Protein AF-A0AAW0KY10-F1 (afdb_monomer_lite)

Foldseek 3Di:
DPPPPDLDELVNLLVCLVVLLPDDPVVLVVLVVSCVSHPDNEPSSVVSNVSNCVSVVPDQDPVRLVVCVVNCVDPVNVVVVVVSVVVCVVVVD

Sequence (93 aa):
MEALRLKPDAGTIASLLPAVTNTSSNNVSYVKEVFMKLAKKIVVSWNVMIAVWKTYSIEPDAITIASVLPSCGDPWALSLGWQMHEYVEMKKL

pLDDT: mean 70.73, std 8.38, range [34.47, 81.31]

Structure (mmCIF, N/CA/C/O backbone):
data_AF-A0AAW0KY10-F1
#
_entry.id   AF-A0AAW0KY10-F1
#
loop_
_atom_site.group_PDB
_atom_site.id
_atom_site.type_symbol
_atom_site.label_atom_id
_atom_site.label_alt_id
_atom_site.label_comp_id
_atom_site.label_asym_id
_atom_site.label_entity_id
_atom_site.label_seq_id
_atom_site.pdbx_PDB_ins_code
_atom_site.Cartn_x
_atom_site.Cartn_y
_atom_site.Cartn_z
_atom_site.occupancy
_atom_site.B_iso_or_equiv
_atom_site.auth_seq_id
_atom_site.auth_comp_id
_atom_site.auth_asym_id
_atom_site.auth_atom_id
_atom_site.pdbx_PDB_model_num
ATOM 1 N N . MET A 1 1 ? 0.883 28.692 0.927 1.00 34.47 1 MET A N 1
ATOM 2 C CA . MET A 1 1 ? 1.662 27.550 1.440 1.00 34.47 1 MET A CA 1
ATOM 3 C C . MET A 1 1 ? 2.156 26.793 0.225 1.00 34.47 1 MET A C 1
ATOM 5 O O . MET A 1 1 ? 1.365 26.148 -0.450 1.00 34.47 1 MET A O 1
ATOM 9 N N . GLU A 1 2 ? 3.413 27.035 -0.137 1.00 39.84 2 GLU A N 1
ATOM 10 C CA . GLU A 1 2 ? 4.075 26.468 -1.311 1.00 39.84 2 GLU A CA 1
ATOM 11 C C . GLU A 1 2 ? 4.110 24.942 -1.152 1.00 39.84 2 GLU A C 1
ATOM 13 O O . GLU A 1 2 ? 4.821 24.419 -0.293 1.00 39.84 2 GLU A O 1
ATOM 18 N N . ALA A 1 3 ? 3.300 24.214 -1.921 1.00 41.75 3 ALA A N 1
ATOM 19 C CA . ALA A 1 3 ? 3.423 22.767 -2.013 1.00 41.75 3 ALA A CA 1
ATOM 20 C C . ALA A 1 3 ? 4.763 22.477 -2.699 1.00 41.75 3 ALA A C 1
ATOM 22 O O . ALA A 1 3 ? 4.869 22.521 -3.926 1.00 41.75 3 ALA A O 1
ATOM 23 N N . LEU A 1 4 ? 5.803 22.284 -1.883 1.00 43.41 4 LEU A N 1
ATOM 24 C CA . LEU A 1 4 ? 7.143 21.905 -2.308 1.00 43.41 4 LEU A CA 1
ATOM 25 C C . LEU A 1 4 ? 7.031 20.843 -3.404 1.00 43.41 4 LEU A C 1
ATOM 27 O O . LEU A 1 4 ? 6.429 19.790 -3.196 1.00 43.41 4 LEU A O 1
ATOM 31 N N . ARG A 1 5 ? 7.636 21.119 -4.565 1.00 47.81 5 ARG A N 1
ATOM 32 C CA . ARG A 1 5 ? 7.792 20.204 -5.711 1.00 47.81 5 ARG A CA 1
ATOM 33 C C . ARG A 1 5 ? 8.700 19.005 -5.389 1.00 47.81 5 ARG A C 1
ATOM 35 O O . ARG A 1 5 ? 9.471 18.551 -6.230 1.00 47.81 5 ARG A O 1
ATOM 42 N N . LEU A 1 6 ? 8.652 18.509 -4.162 1.00 54.59 6 LE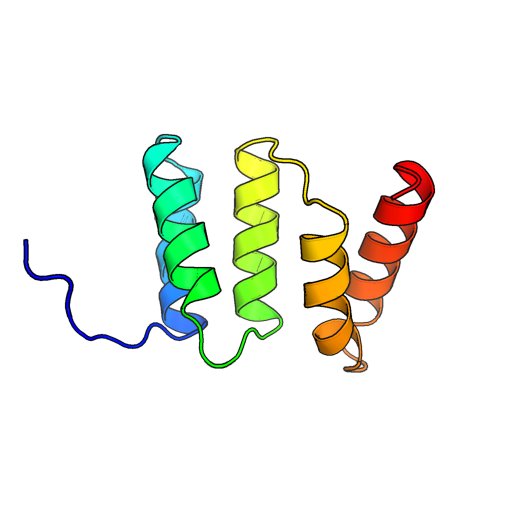U A N 1
ATOM 43 C CA . LEU A 1 6 ? 9.265 17.258 -3.776 1.00 54.59 6 LEU A CA 1
ATOM 44 C C . LEU A 1 6 ? 8.424 16.161 -4.419 1.00 54.59 6 LEU A C 1
ATOM 46 O O . LEU A 1 6 ? 7.225 16.077 -4.17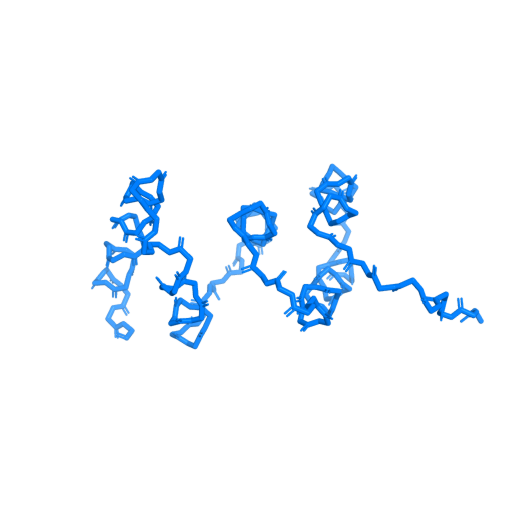1 1.00 54.59 6 LEU A O 1
ATOM 50 N N . LYS A 1 7 ? 9.036 15.348 -5.284 1.00 61.59 7 LYS A N 1
ATOM 51 C CA . LYS A 1 7 ? 8.476 14.045 -5.640 1.00 61.59 7 LYS A CA 1
ATOM 52 C C . LYS A 1 7 ? 8.655 13.175 -4.397 1.00 61.59 7 LYS A C 1
ATOM 54 O O . LYS A 1 7 ? 9.792 12.786 -4.137 1.00 61.59 7 LYS A O 1
ATOM 59 N N . PRO A 1 8 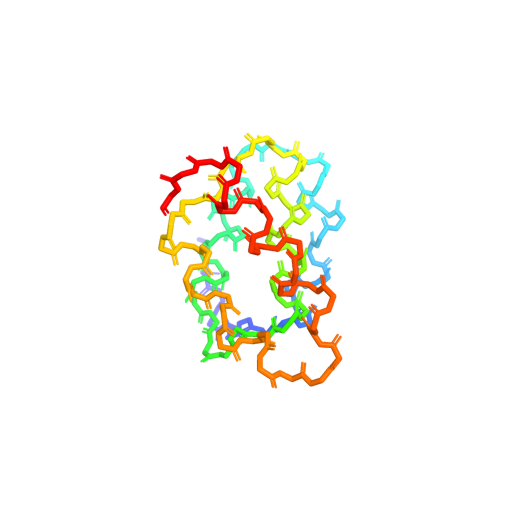? 7.601 12.918 -3.606 1.00 66.69 8 PRO A N 1
ATOM 60 C CA . PRO A 1 8 ? 7.723 12.000 -2.491 1.00 66.69 8 PRO A CA 1
ATOM 61 C C . PRO A 1 8 ? 8.147 10.636 -3.041 1.00 66.69 8 PRO A C 1
ATOM 63 O O . PRO A 1 8 ? 7.716 10.229 -4.122 1.00 66.69 8 PRO A O 1
ATOM 66 N N . ASP A 1 9 ? 9.009 9.950 -2.308 1.00 73.56 9 ASP A N 1
ATOM 67 C CA . ASP A 1 9 ? 9.322 8.543 -2.522 1.00 73.56 9 ASP A CA 1
ATOM 68 C C . ASP A 1 9 ? 8.745 7.705 -1.373 1.00 73.56 9 ASP A C 1
ATOM 70 O O . ASP A 1 9 ? 8.192 8.225 -0.399 1.00 73.56 9 ASP A O 1
ATOM 74 N N . ALA A 1 10 ? 8.842 6.382 -1.479 1.00 68.69 10 ALA A N 1
ATOM 75 C CA . ALA A 1 10 ? 8.302 5.490 -0.459 1.00 68.69 10 ALA A CA 1
ATOM 76 C C . ALA A 1 10 ? 8.950 5.689 0.927 1.00 68.69 10 ALA A C 1
ATOM 78 O O . ALA A 1 10 ? 8.278 5.471 1.934 1.00 68.69 10 ALA A O 1
ATOM 79 N N . GLY A 1 11 ? 10.210 6.138 0.996 1.00 72.38 11 GLY A N 1
ATOM 80 C CA . GLY A 1 11 ? 10.899 6.441 2.256 1.00 72.38 11 GLY A CA 1
ATOM 81 C C . GLY A 1 11 ? 10.367 7.710 2.926 1.00 72.38 11 GLY A C 1
ATOM 82 O O . GLY A 1 11 ? 10.185 7.753 4.145 1.00 72.38 11 GLY A O 1
ATOM 83 N N . THR A 1 12 ? 10.012 8.709 2.119 1.00 75.19 12 THR A N 1
ATOM 84 C CA . THR A 1 12 ? 9.340 9.934 2.565 1.00 75.19 12 THR A CA 1
ATOM 85 C C . THR A 1 12 ? 7.976 9.605 3.171 1.00 75.19 12 THR A C 1
ATOM 87 O O . THR A 1 12 ? 7.643 10.082 4.253 1.00 75.19 12 THR A O 1
ATOM 90 N N . ILE A 1 13 ? 7.201 8.733 2.514 1.00 72.88 13 ILE A N 1
ATOM 91 C CA . ILE A 1 13 ? 5.894 8.297 3.026 1.00 72.88 13 ILE A CA 1
ATOM 92 C C . ILE A 1 13 ? 6.045 7.445 4.297 1.00 72.88 13 ILE A C 1
ATOM 94 O O . ILE A 1 13 ? 5.285 7.628 5.244 1.00 72.88 13 ILE A O 1
ATOM 98 N N . ALA A 1 14 ? 7.043 6.558 4.360 1.00 73.50 14 ALA A N 1
ATOM 99 C CA . ALA A 1 14 ? 7.313 5.751 5.552 1.00 73.50 14 ALA A CA 1
ATOM 100 C C . ALA A 1 14 ? 7.663 6.612 6.774 1.00 73.50 14 ALA A C 1
ATOM 102 O O . ALA A 1 14 ? 7.180 6.351 7.873 1.00 73.50 14 ALA A O 1
ATOM 103 N N . SER A 1 15 ? 8.432 7.684 6.572 1.00 76.12 15 SER A N 1
ATOM 104 C CA . SER A 1 15 ? 8.789 8.633 7.635 1.00 76.12 15 SER A CA 1
ATOM 105 C C . SER A 1 15 ? 7.578 9.378 8.202 1.00 76.12 15 SER A C 1
ATOM 107 O O . SER A 1 15 ? 7.589 9.790 9.359 1.00 76.12 15 SER A O 1
ATOM 109 N N . LEU A 1 16 ? 6.513 9.533 7.411 1.00 69.06 16 LEU A N 1
ATOM 110 C CA . LEU A 1 16 ? 5.280 10.178 7.856 1.00 69.06 16 LEU A CA 1
ATOM 111 C C . LEU A 1 16 ? 4.397 9.248 8.691 1.00 69.06 16 LEU A C 1
ATOM 113 O O . LEU A 1 16 ? 3.562 9.758 9.433 1.00 69.06 16 LEU A O 1
ATOM 117 N N . LEU A 1 17 ? 4.595 7.923 8.623 1.00 66.38 17 LEU A N 1
ATOM 118 C CA . LEU A 1 17 ? 3.726 6.917 9.239 1.00 66.38 17 LEU A CA 1
ATOM 119 C C . LEU A 1 17 ? 3.374 7.204 10.713 1.00 66.38 17 LEU A C 1
ATOM 121 O O . LEU A 1 17 ? 2.182 7.246 11.015 1.00 66.38 17 LEU A O 1
ATOM 125 N N . PRO A 1 18 ? 4.341 7.491 11.611 1.00 69.00 18 PRO A N 1
ATOM 126 C CA . PRO A 1 18 ? 4.046 7.738 13.025 1.00 69.00 18 PRO A CA 1
ATOM 127 C C . PRO A 1 18 ? 3.206 9.002 13.241 1.00 69.00 18 PRO A C 1
ATOM 129 O O . PRO A 1 18 ? 2.391 9.071 14.161 1.00 69.00 18 PRO A O 1
ATOM 132 N N . ALA A 1 19 ? 3.394 10.006 12.380 1.00 66.31 19 ALA A N 1
ATOM 133 C CA . ALA A 1 19 ? 2.658 11.260 12.440 1.00 66.31 19 ALA A CA 1
ATOM 134 C C . ALA A 1 19 ? 1.219 11.088 11.934 1.00 66.31 19 ALA A C 1
ATOM 136 O O . ALA A 1 19 ? 0.288 11.643 12.520 1.00 66.31 19 ALA A O 1
ATOM 137 N N . VAL A 1 20 ? 1.005 10.292 10.879 1.00 65.25 20 VAL A N 1
ATOM 138 C CA . VAL A 1 20 ? -0.353 10.013 10.383 1.00 65.25 20 VAL A CA 1
ATOM 139 C C . VAL A 1 20 ? -1.132 9.143 11.354 1.00 65.25 20 VAL A C 1
ATOM 141 O O . VAL A 1 20 ? -2.296 9.421 11.588 1.00 65.25 20 VAL A O 1
ATOM 144 N N . THR A 1 21 ? -0.517 8.125 11.959 1.00 61.44 21 THR A N 1
ATOM 145 C CA . THR A 1 21 ? -1.236 7.198 12.850 1.00 61.44 21 THR A CA 1
ATOM 146 C C . THR A 1 21 ? -1.733 7.843 14.147 1.00 61.44 21 THR A C 1
ATOM 148 O O . THR A 1 21 ? -2.564 7.252 14.826 1.00 61.44 21 THR A O 1
ATOM 151 N N . ASN A 1 22 ? -1.246 9.038 14.495 1.00 66.62 22 ASN A N 1
ATOM 152 C CA . ASN A 1 22 ? -1.582 9.727 15.743 1.00 66.62 22 ASN A CA 1
ATOM 153 C C . ASN A 1 22 ? -2.478 10.974 15.562 1.00 66.62 22 ASN A C 1
ATOM 155 O O . ASN A 1 22 ? -2.649 11.7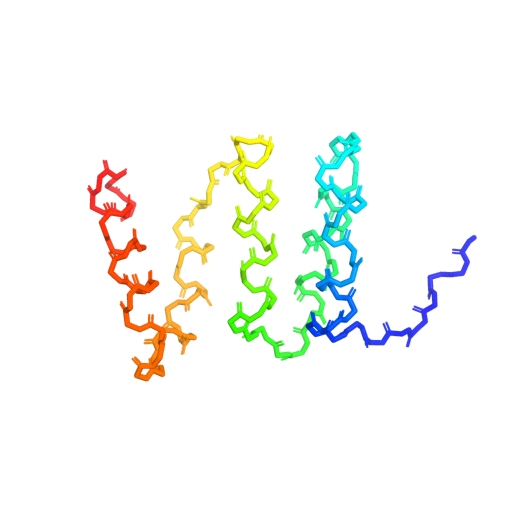34 16.512 1.00 66.62 22 ASN A O 1
ATOM 159 N N . THR A 1 23 ? -3.013 11.243 14.360 1.00 61.59 23 THR A N 1
ATOM 160 C CA . THR A 1 23 ? -3.667 12.540 14.058 1.00 61.59 23 THR A CA 1
ATOM 161 C C . THR A 1 23 ? -5.080 12.397 13.452 1.00 61.59 23 THR A C 1
ATOM 163 O O . THR A 1 23 ? -5.630 11.306 13.364 1.00 61.59 23 THR A O 1
ATOM 166 N N . SER A 1 24 ? -5.728 13.501 13.070 1.00 66.31 24 SER A N 1
ATOM 167 C CA . SER A 1 24 ? -7.094 13.575 12.528 1.00 66.31 24 SER A CA 1
ATOM 168 C C . SER A 1 24 ? -7.230 13.095 11.069 1.00 66.31 24 SER A C 1
ATOM 170 O O . SER A 1 24 ? -6.252 12.993 10.328 1.00 66.31 24 SER A O 1
ATOM 172 N N . SER A 1 25 ? -8.472 12.849 10.630 1.00 67.19 25 SER A N 1
ATOM 173 C CA . SER A 1 25 ? -8.838 12.355 9.288 1.00 67.19 25 SER A CA 1
ATOM 174 C C . SER A 1 25 ? -8.313 13.196 8.111 1.00 67.19 25 SER A C 1
ATOM 176 O O . SER A 1 25 ? -8.132 12.663 7.017 1.00 67.19 25 SER A O 1
ATOM 178 N N . ASN A 1 26 ? -8.000 14.480 8.315 1.00 67.81 26 ASN A N 1
ATOM 179 C CA . ASN A 1 26 ? -7.404 15.336 7.280 1.00 67.81 26 ASN A CA 1
ATOM 180 C C . ASN A 1 26 ? -6.029 14.832 6.808 1.00 67.81 26 ASN A C 1
ATOM 182 O O . ASN A 1 26 ? -5.715 14.913 5.619 1.00 67.81 26 ASN A O 1
ATOM 186 N N . ASN A 1 27 ? -5.224 14.268 7.713 1.00 70.12 27 ASN A N 1
ATOM 187 C CA . ASN A 1 27 ? -3.892 13.765 7.370 1.00 70.12 27 ASN A CA 1
ATOM 188 C C . ASN A 1 27 ? -3.964 12.478 6.537 1.00 70.12 27 ASN A C 1
ATOM 190 O O . ASN A 1 27 ? -3.065 12.205 5.743 1.00 70.12 27 ASN A O 1
ATOM 194 N N . VAL A 1 28 ? -5.058 11.724 6.650 1.00 72.06 28 VAL A N 1
ATOM 195 C CA . VAL A 1 28 ? -5.303 10.523 5.842 1.00 72.06 28 VAL A CA 1
ATOM 196 C C . VAL A 1 28 ? -5.500 10.874 4.378 1.00 72.06 28 VAL A C 1
ATOM 198 O O . VAL A 1 28 ? -4.880 10.263 3.509 1.00 72.06 28 VAL A O 1
ATOM 201 N N . SER A 1 29 ? -6.329 11.885 4.106 1.00 73.38 29 SER A N 1
ATOM 202 C CA . SER A 1 29 ? -6.552 12.389 2.750 1.00 73.38 29 SER A CA 1
ATOM 203 C C . SER A 1 29 ? -5.246 12.872 2.125 1.00 73.38 29 SER A C 1
ATOM 205 O O . SER A 1 29 ? -4.962 12.547 0.973 1.00 73.38 29 SER A O 1
ATOM 207 N N . TYR A 1 30 ? -4.408 13.556 2.910 1.00 76.38 30 TYR A N 1
ATOM 208 C CA . TYR A 1 30 ? -3.086 13.990 2.470 1.00 76.38 30 TYR A CA 1
ATOM 209 C C . TYR A 1 30 ? -2.170 12.807 2.129 1.00 76.38 30 TYR A C 1
ATOM 211 O O . TYR A 1 30 ? -1.597 12.767 1.044 1.00 76.38 30 TYR A O 1
ATOM 219 N N . VAL A 1 31 ? -2.062 11.796 2.996 1.00 74.56 31 VAL A N 1
ATOM 220 C CA . VAL A 1 31 ? -1.214 10.622 2.723 1.00 74.56 31 VAL A CA 1
ATOM 221 C C . VAL A 1 31 ? -1.715 9.824 1.527 1.00 74.56 31 VAL A C 1
ATOM 223 O O . VAL A 1 31 ? -0.904 9.387 0.713 1.00 74.56 31 VAL A O 1
ATOM 226 N N . LYS A 1 32 ? -3.034 9.711 1.351 1.00 75.31 32 LYS A N 1
ATOM 227 C CA . LYS A 1 32 ? -3.628 9.112 0.153 1.00 75.31 32 LYS A CA 1
ATOM 228 C C . LYS A 1 32 ? -3.251 9.898 -1.106 1.00 75.31 32 LYS A C 1
ATOM 230 O O . LYS A 1 32 ? -2.884 9.294 -2.109 1.00 75.31 32 LYS A O 1
ATOM 235 N N . GLU A 1 33 ? -3.279 11.228 -1.064 1.00 77.00 33 GLU A N 1
ATOM 236 C CA . GLU A 1 33 ? -2.873 12.078 -2.189 1.00 77.00 33 GLU A CA 1
ATOM 237 C C . GLU A 1 33 ? -1.375 11.933 -2.514 1.00 77.00 33 GLU A C 1
ATOM 239 O O . GLU A 1 33 ? -1.001 11.753 -3.675 1.00 77.00 33 GLU A O 1
ATOM 244 N N . VAL A 1 34 ? -0.515 11.950 -1.492 1.00 78.12 34 VAL A N 1
ATOM 245 C CA . VAL A 1 34 ? 0.938 11.739 -1.618 1.00 78.12 34 VAL A CA 1
ATOM 246 C C . VAL A 1 34 ? 1.227 10.354 -2.204 1.00 78.12 34 VAL A C 1
ATOM 248 O O . VAL A 1 34 ? 2.032 10.227 -3.127 1.00 78.12 34 VAL A O 1
ATOM 251 N N . PHE A 1 35 ? 0.520 9.327 -1.732 1.00 77.56 35 PHE A N 1
ATOM 252 C CA . PHE A 1 35 ? 0.607 7.969 -2.253 1.00 77.56 35 PHE A CA 1
ATOM 253 C C . PHE A 1 35 ? 0.175 7.884 -3.723 1.00 77.56 35 PHE A C 1
ATOM 255 O O . PHE A 1 35 ? 0.869 7.280 -4.544 1.00 77.56 35 PHE A O 1
ATOM 262 N N . MET A 1 36 ? -0.932 8.532 -4.100 1.00 76.44 36 MET A N 1
ATOM 263 C CA . MET A 1 36 ? -1.392 8.563 -5.491 1.00 76.44 36 MET A CA 1
ATOM 264 C C . MET A 1 36 ? -0.371 9.227 -6.421 1.00 76.44 36 MET A C 1
ATOM 266 O O . MET A 1 36 ? -0.156 8.727 -7.528 1.00 76.44 36 MET A O 1
ATOM 270 N N . LYS A 1 37 ? 0.320 10.272 -5.942 1.00 78.31 37 LYS A N 1
ATOM 271 C CA . LYS A 1 37 ? 1.386 10.992 -6.660 1.00 78.31 37 LYS A CA 1
ATOM 272 C C . LYS A 1 37 ? 2.714 10.228 -6.766 1.00 78.31 37 LYS A C 1
ATOM 274 O O . LYS A 1 37 ? 3.588 10.666 -7.517 1.00 78.31 37 LYS A O 1
ATOM 279 N N . LEU A 1 38 ? 2.889 9.098 -6.072 1.00 72.50 38 LEU A N 1
ATOM 280 C CA . LEU A 1 38 ? 4.088 8.270 -6.224 1.00 72.50 38 LEU A CA 1
ATOM 281 C C . LEU A 1 38 ? 4.218 7.747 -7.656 1.00 72.50 38 LEU A C 1
ATOM 283 O O . LEU A 1 38 ? 3.335 7.041 -8.154 1.00 72.50 38 LEU A O 1
ATOM 287 N N . ALA A 1 39 ? 5.374 8.023 -8.267 1.00 71.31 39 ALA A N 1
ATOM 288 C CA . ALA A 1 39 ? 5.733 7.511 -9.589 1.00 71.31 39 ALA A CA 1
ATOM 289 C C . ALA A 1 39 ? 5.889 5.980 -9.600 1.00 71.31 39 ALA A C 1
ATOM 291 O O . ALA A 1 39 ? 5.578 5.335 -10.596 1.00 71.31 39 ALA A O 1
ATOM 292 N N . LYS A 1 40 ? 6.355 5.399 -8.488 1.00 69.06 40 LYS A N 1
ATOM 293 C CA . LYS A 1 40 ? 6.399 3.953 -8.257 1.00 69.06 40 LYS A CA 1
ATOM 294 C C . LYS A 1 40 ? 5.831 3.659 -6.877 1.00 69.06 40 LYS A C 1
ATOM 296 O O . LYS A 1 40 ? 6.357 4.139 -5.875 1.00 69.06 40 LYS A O 1
ATOM 301 N N . LYS A 1 41 ? 4.760 2.874 -6.846 1.00 75.19 41 LYS A N 1
ATOM 302 C CA . LYS A 1 41 ? 4.149 2.363 -5.620 1.00 75.19 41 LYS A CA 1
ATOM 303 C C . LYS A 1 41 ? 4.782 1.004 -5.347 1.00 75.19 41 LYS A C 1
ATOM 305 O O . LYS A 1 41 ? 4.543 0.055 -6.084 1.00 75.19 41 LYS A O 1
ATOM 310 N N . ILE A 1 42 ? 5.660 0.951 -4.354 1.00 73.88 42 ILE A N 1
ATOM 311 C CA . ILE A 1 42 ? 6.373 -0.265 -3.944 1.00 73.88 42 ILE A CA 1
ATOM 312 C C . ILE A 1 42 ? 5.804 -0.786 -2.622 1.00 73.88 42 ILE A C 1
ATOM 314 O O . ILE A 1 42 ? 5.075 -0.064 -1.937 1.00 73.88 42 ILE A O 1
ATOM 318 N N . VAL A 1 43 ? 6.174 -2.006 -2.231 1.00 72.12 43 VAL A N 1
ATOM 319 C CA . VAL A 1 43 ? 5.701 -2.676 -1.002 1.00 72.12 43 VAL A CA 1
ATOM 320 C C . VAL A 1 43 ? 5.751 -1.756 0.227 1.00 72.12 43 VAL A C 1
ATOM 322 O O . VAL A 1 43 ? 4.779 -1.659 0.966 1.00 72.12 43 VAL A O 1
ATOM 325 N N . VAL A 1 44 ? 6.833 -0.987 0.404 1.00 76.00 44 VAL A N 1
ATOM 326 C CA . VAL A 1 44 ? 6.972 -0.040 1.527 1.00 76.00 44 VAL A CA 1
ATOM 327 C C . VAL A 1 44 ? 5.862 1.018 1.538 1.00 76.00 44 VAL A C 1
ATOM 329 O O . VAL A 1 44 ? 5.251 1.253 2.576 1.00 76.00 44 VAL A O 1
ATOM 332 N N . SER A 1 45 ? 5.553 1.635 0.393 1.00 73.69 45 SER A N 1
ATOM 333 C CA . SER A 1 45 ? 4.479 2.636 0.312 1.00 73.69 45 SER A CA 1
ATOM 334 C C . SER A 1 45 ? 3.087 2.034 0.532 1.00 73.69 45 SER A C 1
ATOM 336 O O . SER A 1 45 ? 2.215 2.700 1.085 1.00 73.69 45 SER A O 1
ATOM 338 N N . TRP A 1 46 ? 2.888 0.769 0.155 1.00 75.81 46 TRP A N 1
ATOM 339 C CA . TRP A 1 46 ? 1.647 0.039 0.419 1.00 75.81 46 TRP A CA 1
ATOM 340 C C . TRP A 1 46 ? 1.487 -0.326 1.893 1.00 75.81 46 TRP A C 1
ATOM 342 O O . TRP A 1 46 ? 0.403 -0.145 2.440 1.00 75.81 46 TRP A O 1
ATOM 352 N N . ASN A 1 47 ? 2.563 -0.742 2.568 1.00 76.75 47 ASN A N 1
ATOM 353 C CA . ASN A 1 47 ? 2.544 -1.009 4.009 1.00 76.75 47 ASN A CA 1
ATOM 354 C C . ASN A 1 47 ? 2.098 0.224 4.802 1.00 76.75 47 ASN A C 1
ATOM 356 O O . ASN A 1 47 ? 1.342 0.102 5.765 1.00 76.75 47 ASN A O 1
ATOM 360 N N . VAL A 1 48 ? 2.510 1.417 4.359 1.00 77.38 48 VAL A N 1
ATOM 361 C CA . VAL A 1 48 ? 2.038 2.676 4.943 1.00 77.38 48 VAL A CA 1
ATOM 362 C C . VAL A 1 48 ? 0.534 2.847 4.741 1.00 77.38 48 VAL A C 1
ATOM 364 O O . VAL A 1 48 ? -0.176 3.122 5.705 1.00 77.38 48 VAL A O 1
ATOM 367 N N . MET A 1 49 ? 0.025 2.636 3.524 1.00 76.19 49 MET A N 1
ATOM 368 C CA . MET A 1 49 ? -1.411 2.757 3.249 1.00 76.19 49 MET A CA 1
ATOM 369 C C . MET A 1 49 ? -2.253 1.760 4.047 1.00 76.19 49 MET A C 1
ATOM 371 O O . MET A 1 49 ? -3.276 2.152 4.596 1.00 76.19 49 MET A O 1
ATOM 375 N N . ILE A 1 50 ? -1.804 0.510 4.181 1.00 76.31 50 ILE A N 1
ATOM 376 C CA . ILE A 1 50 ? -2.497 -0.515 4.973 1.00 76.31 50 ILE A CA 1
ATOM 377 C C . ILE A 1 50 ? -2.545 -0.124 6.451 1.00 76.31 50 ILE A C 1
ATOM 379 O O . ILE A 1 50 ? -3.596 -0.230 7.081 1.00 76.31 50 ILE A O 1
ATOM 383 N N . ALA A 1 51 ? -1.433 0.359 7.009 1.00 76.06 51 ALA A N 1
ATOM 384 C CA . ALA A 1 51 ? -1.396 0.833 8.388 1.00 76.06 51 ALA A CA 1
ATOM 385 C C . ALA A 1 51 ? -2.337 2.029 8.602 1.00 76.06 51 ALA A C 1
ATOM 387 O O . ALA A 1 51 ? -3.104 2.032 9.561 1.00 76.06 51 ALA A O 1
ATOM 388 N N . VAL A 1 52 ? -2.352 2.994 7.676 1.00 76.81 52 VAL A N 1
ATOM 389 C CA . VAL A 1 52 ? -3.287 4.128 7.717 1.00 76.81 52 VAL A CA 1
ATOM 390 C C . VAL A 1 52 ? -4.736 3.638 7.630 1.00 76.81 52 VAL A C 1
ATOM 392 O O . VAL A 1 52 ? -5.555 4.000 8.468 1.00 76.81 52 VAL A O 1
ATOM 395 N N . TRP A 1 53 ? -5.077 2.760 6.690 1.00 75.62 53 TRP A N 1
ATOM 396 C CA . TRP A 1 53 ? -6.430 2.207 6.601 1.00 75.62 53 TRP A CA 1
ATOM 397 C C . TRP A 1 53 ? -6.852 1.474 7.866 1.00 75.62 53 TRP A C 1
ATOM 399 O O . TRP A 1 53 ? -7.963 1.688 8.344 1.00 75.62 53 TRP A O 1
ATOM 409 N N . LYS A 1 54 ? -5.952 0.682 8.454 1.00 72.50 54 LYS A N 1
ATOM 410 C CA . LYS A 1 54 ? -6.205 -0.022 9.711 1.00 72.50 54 LYS A CA 1
ATOM 411 C C . LYS A 1 54 ? -6.471 0.948 10.862 1.00 72.50 54 LYS A C 1
ATOM 413 O O . LYS A 1 54 ? -7.429 0.751 11.601 1.00 72.50 54 LYS A O 1
ATOM 418 N N . THR A 1 55 ? -5.665 1.999 11.007 1.00 71.12 55 THR A N 1
ATOM 419 C CA . THR A 1 55 ? -5.838 2.999 12.073 1.00 71.12 55 THR A CA 1
ATOM 420 C C . THR A 1 55 ? -7.159 3.753 11.950 1.00 71.12 55 THR A C 1
ATOM 422 O O . THR A 1 55 ? -7.811 4.012 12.956 1.00 71.12 55 THR A O 1
ATOM 425 N N . TYR A 1 56 ? -7.579 4.075 10.727 1.00 73.00 56 TYR A N 1
ATOM 426 C CA . TYR A 1 56 ? -8.796 4.854 10.485 1.00 73.00 56 TYR A CA 1
ATOM 427 C C . TYR A 1 56 ? -10.018 4.002 10.126 1.00 73.00 56 TYR A C 1
ATOM 429 O O . TYR A 1 56 ? -11.053 4.559 9.768 1.00 73.00 56 TYR A O 1
ATOM 437 N N . SER A 1 57 ? -9.915 2.671 10.225 1.00 71.50 57 SER A N 1
ATOM 438 C CA . SER A 1 57 ? -10.966 1.720 9.823 1.00 71.50 57 SER A CA 1
ATOM 439 C C . SER A 1 57 ? -11.519 1.988 8.414 1.00 71.50 57 SER A C 1
ATOM 441 O O . SER A 1 57 ? -12.714 1.857 8.164 1.00 71.50 57 SER A O 1
ATOM 443 N N . ILE A 1 58 ? -10.648 2.403 7.492 1.00 71.56 58 ILE A N 1
ATOM 444 C CA . ILE A 1 58 ? -11.012 2.660 6.097 1.00 71.56 58 ILE A CA 1
ATOM 445 C C . ILE A 1 58 ? -10.916 1.343 5.343 1.00 71.56 58 ILE A C 1
ATOM 447 O O . ILE A 1 58 ? -9.857 0.721 5.313 1.00 71.56 58 ILE A O 1
ATOM 451 N N . GLU A 1 59 ? -12.008 0.931 4.709 1.00 71.69 59 GLU A N 1
ATOM 452 C CA . GLU A 1 59 ? -12.006 -0.279 3.894 1.00 71.69 59 GLU A CA 1
ATOM 453 C C . GLU A 1 59 ? -11.392 0.013 2.515 1.00 71.69 59 GLU A C 1
ATOM 455 O O . GLU A 1 59 ? -11.845 0.936 1.827 1.00 71.69 59 GLU A O 1
ATOM 460 N N . PRO A 1 60 ? -10.343 -0.719 2.099 1.00 71.69 60 PRO A N 1
ATOM 461 C CA . PRO A 1 60 ? -9.849 -0.644 0.732 1.00 71.69 60 PRO A CA 1
ATOM 462 C C . PRO A 1 60 ? -10.909 -1.171 -0.245 1.00 71.69 60 PRO A C 1
ATOM 464 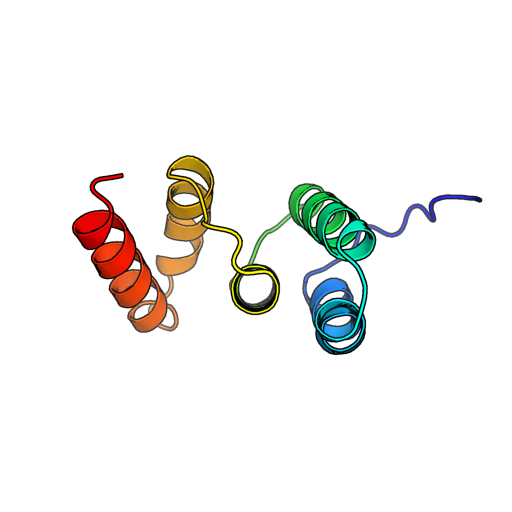O O . PRO A 1 60 ? -11.509 -2.221 -0.023 1.00 71.69 60 PRO A O 1
ATOM 467 N N . ASP A 1 61 ? -11.127 -0.442 -1.340 1.00 77.94 61 ASP A N 1
ATOM 468 C CA . ASP A 1 61 ? -12.025 -0.863 -2.419 1.00 77.94 61 ASP A CA 1
ATOM 469 C C . ASP A 1 61 ? -11.349 -1.870 -3.374 1.00 77.94 61 ASP A C 1
ATOM 471 O O . ASP A 1 61 ? -10.133 -2.083 -3.336 1.00 77.94 61 ASP A O 1
ATOM 475 N N . ALA A 1 62 ? -12.133 -2.491 -4.261 1.00 74.69 62 ALA A N 1
ATOM 476 C CA . ALA A 1 62 ? -11.623 -3.461 -5.236 1.00 74.69 62 ALA A CA 1
ATOM 477 C C . ALA A 1 62 ? -10.508 -2.879 -6.126 1.00 74.69 62 ALA A C 1
ATOM 479 O O . ALA A 1 62 ? -9.554 -3.575 -6.463 1.00 74.69 62 ALA A O 1
ATOM 480 N N . ILE A 1 63 ? -10.585 -1.587 -6.468 1.00 72.81 63 ILE A N 1
ATOM 481 C CA . ILE A 1 63 ? -9.577 -0.887 -7.280 1.00 72.81 63 ILE A CA 1
ATOM 482 C C . ILE A 1 63 ? -8.262 -0.766 -6.501 1.00 72.81 63 ILE A C 1
ATOM 484 O O . ILE A 1 63 ? -7.178 -0.992 -7.038 1.00 72.81 63 ILE A O 1
ATOM 488 N N . THR A 1 64 ? -8.363 -0.452 -5.215 1.00 74.56 64 THR A N 1
ATOM 489 C CA . THR A 1 64 ? -7.258 -0.342 -4.273 1.00 74.56 64 THR A CA 1
ATOM 490 C C . THR A 1 64 ? -6.571 -1.691 -4.108 1.00 74.56 64 THR A C 1
ATOM 492 O O . THR A 1 64 ? -5.348 -1.763 -4.246 1.00 74.56 64 THR A O 1
ATOM 495 N N . ILE A 1 65 ? -7.335 -2.772 -3.917 1.00 74.62 65 ILE A N 1
ATOM 496 C CA . ILE A 1 65 ? -6.765 -4.123 -3.877 1.00 74.62 65 ILE A CA 1
ATOM 497 C C . ILE A 1 65 ? -6.142 -4.488 -5.233 1.00 74.62 65 ILE A C 1
ATOM 499 O O . ILE A 1 65 ? -4.995 -4.911 -5.281 1.00 74.62 65 ILE A O 1
ATOM 503 N N . ALA A 1 66 ? -6.819 -4.258 -6.358 1.00 75.75 66 ALA A N 1
ATOM 504 C CA . ALA A 1 66 ? -6.271 -4.579 -7.677 1.00 75.75 66 ALA A CA 1
ATOM 505 C C . ALA A 1 66 ? -4.951 -3.840 -7.963 1.00 75.75 66 ALA A C 1
ATOM 507 O O . ALA A 1 66 ? -4.037 -4.393 -8.572 1.00 75.75 66 ALA A O 1
ATOM 508 N N . SER A 1 67 ? -4.815 -2.605 -7.477 1.00 73.56 67 SER A N 1
ATOM 509 C CA . SER A 1 67 ? -3.605 -1.802 -7.661 1.00 73.56 67 SER A CA 1
ATOM 510 C C . SER A 1 67 ? -2.393 -2.282 -6.853 1.00 73.56 67 SER A C 1
ATOM 512 O O . SER A 1 67 ? -1.264 -1.912 -7.184 1.00 73.56 67 SER A O 1
ATOM 514 N N . VAL A 1 68 ? -2.596 -3.133 -5.841 1.00 72.69 68 VAL A N 1
ATOM 515 C CA . VAL A 1 68 ? -1.515 -3.721 -5.036 1.00 72.69 68 VAL A CA 1
ATOM 516 C C . VAL A 1 68 ? -0.993 -5.035 -5.625 1.00 72.69 68 VAL A C 1
ATOM 518 O O . VAL A 1 68 ? 0.171 -5.372 -5.415 1.00 72.69 68 VAL A O 1
ATOM 521 N N . LEU A 1 69 ? -1.817 -5.752 -6.403 1.00 73.69 69 LEU A N 1
ATOM 522 C CA . LEU A 1 69 ? -1.493 -7.072 -6.954 1.00 73.69 69 LEU A CA 1
ATOM 523 C C . LEU A 1 69 ? -0.174 -7.093 -7.746 1.00 73.69 69 LEU A C 1
ATOM 525 O O . LEU A 1 69 ? 0.589 -8.042 -7.566 1.00 73.69 69 LEU A O 1
ATOM 529 N N . PRO A 1 70 ? 0.183 -6.058 -8.541 1.00 70.81 70 PRO A N 1
ATOM 530 C CA . PRO A 1 70 ? 1.474 -6.020 -9.226 1.00 70.81 70 PRO A CA 1
ATOM 531 C C . PRO A 1 70 ? 2.673 -6.033 -8.271 1.00 70.81 70 PRO A C 1
ATOM 533 O O . PRO A 1 70 ? 3.726 -6.553 -8.623 1.00 70.81 70 PRO A O 1
ATOM 536 N N . SER A 1 71 ? 2.524 -5.483 -7.061 1.00 68.81 71 SER A N 1
ATOM 537 C CA . SER A 1 71 ? 3.580 -5.496 -6.040 1.00 68.81 71 SER A CA 1
ATOM 538 C C . SER A 1 71 ? 3.675 -6.819 -5.274 1.00 68.81 71 SER A C 1
ATOM 540 O O . SER A 1 71 ? 4.688 -7.076 -4.633 1.00 68.81 71 SER A O 1
ATOM 542 N N . CYS A 1 72 ? 2.660 -7.682 -5.382 1.00 71.44 72 CYS A N 1
ATOM 543 C CA . CYS A 1 72 ? 2.673 -9.046 -4.849 1.00 71.44 72 CYS A CA 1
ATOM 544 C C . CYS A 1 72 ? 3.336 -10.062 -5.795 1.00 71.44 72 CYS A C 1
ATOM 546 O O . CYS A 1 72 ? 3.443 -11.232 -5.442 1.00 71.44 72 CYS A O 1
ATOM 548 N N . GLY A 1 73 ? 3.788 -9.633 -6.980 1.00 69.69 73 GLY A N 1
ATOM 549 C CA . GLY A 1 73 ? 4.536 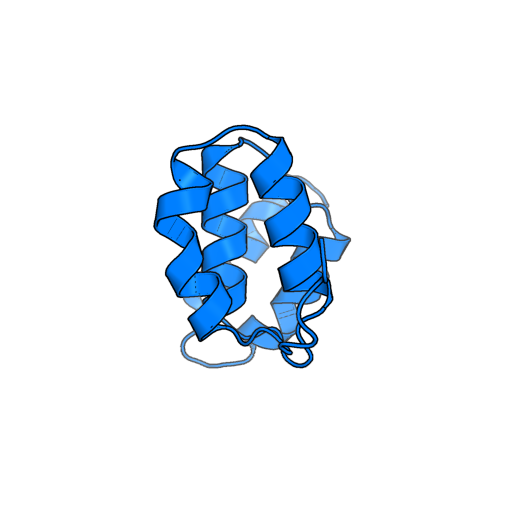-10.481 -7.913 1.00 69.69 73 GLY A CA 1
ATOM 550 C C . GLY A 1 73 ? 5.955 -10.823 -7.443 1.00 69.69 73 GLY A C 1
ATOM 551 O O . GLY A 1 73 ? 6.570 -11.741 -7.983 1.00 69.69 73 GLY A O 1
ATOM 552 N N . ASP A 1 74 ? 6.471 -10.115 -6.433 1.00 68.69 74 ASP A N 1
ATOM 553 C CA . ASP A 1 74 ? 7.762 -10.416 -5.820 1.00 68.69 74 ASP A CA 1
ATOM 554 C C . ASP A 1 74 ? 7.644 -11.606 -4.846 1.00 68.69 74 ASP A C 1
ATOM 556 O O . ASP A 1 74 ? 6.720 -11.637 -4.028 1.00 68.69 74 ASP A O 1
ATOM 560 N N . PRO A 1 75 ? 8.609 -12.549 -4.822 1.00 64.81 75 PRO A N 1
ATOM 561 C CA . PRO A 1 75 ? 8.576 -13.713 -3.924 1.00 64.81 75 PRO A CA 1
ATOM 562 C C . PRO A 1 75 ? 8.430 -13.344 -2.439 1.00 64.81 75 PRO A C 1
ATOM 564 O O . PRO A 1 75 ? 7.845 -14.081 -1.650 1.00 64.81 75 PRO A O 1
ATOM 567 N N . TRP A 1 76 ? 8.942 -12.171 -2.066 1.00 69.12 76 TRP A N 1
ATOM 568 C CA . TRP A 1 76 ? 8.908 -11.625 -0.708 1.00 69.12 76 TRP A CA 1
ATOM 569 C C . TRP A 1 76 ? 7.558 -11.009 -0.322 1.00 69.12 76 TRP A C 1
ATOM 571 O O . TRP A 1 76 ? 7.327 -10.730 0.852 1.00 69.12 76 TRP A O 1
ATOM 581 N N . ALA A 1 77 ? 6.665 -10.804 -1.289 1.00 68.00 77 ALA A N 1
ATOM 582 C CA . ALA A 1 77 ? 5.338 -10.230 -1.103 1.00 68.00 77 ALA A CA 1
ATOM 583 C C . ALA A 1 77 ? 4.214 -11.281 -1.208 1.00 68.00 77 ALA A C 1
ATOM 585 O O . ALA A 1 77 ? 3.036 -10.927 -1.166 1.00 68.00 77 ALA A O 1
ATOM 586 N N . LEU A 1 78 ? 4.561 -12.572 -1.280 1.00 73.19 78 LEU A N 1
ATOM 587 C CA . LEU A 1 78 ? 3.608 -13.684 -1.360 1.00 73.19 78 LEU A CA 1
ATOM 588 C C . LEU A 1 78 ? 2.670 -13.745 -0.141 1.00 73.19 78 LEU A C 1
ATOM 590 O O . LEU A 1 78 ? 1.467 -13.945 -0.287 1.00 73.19 78 LEU A O 1
ATOM 594 N N . SER A 1 79 ? 3.207 -13.522 1.063 1.00 73.31 79 SER A N 1
ATOM 595 C CA . SER A 1 79 ? 2.419 -13.487 2.304 1.00 73.31 79 SER A CA 1
ATOM 596 C C . SER A 1 79 ? 1.420 -12.328 2.324 1.00 73.31 79 SER A C 1
ATOM 598 O O . SER A 1 79 ? 0.304 -12.482 2.818 1.00 73.31 79 SER A O 1
ATOM 600 N N . LEU A 1 80 ? 1.803 -11.185 1.749 1.00 71.00 80 LEU A N 1
ATOM 601 C CA . LEU A 1 80 ? 0.931 -10.025 1.591 1.00 71.00 80 LEU A CA 1
ATOM 602 C C . LEU A 1 80 ? -0.162 -10.304 0.551 1.00 71.00 80 LEU A C 1
ATOM 604 O O . LEU A 1 80 ? -1.330 -10.017 0.799 1.00 71.00 80 LEU A O 1
ATOM 608 N N . GLY A 1 81 ? 0.203 -10.930 -0.572 1.00 74.50 81 GLY A N 1
ATOM 609 C CA . GLY A 1 81 ? -0.741 -11.357 -1.604 1.00 74.50 81 GLY A CA 1
ATOM 610 C C . GLY A 1 81 ? -1.799 -12.324 -1.070 1.00 74.50 81 GLY A C 1
ATOM 611 O O . GLY A 1 81 ? -2.975 -12.163 -1.383 1.00 74.50 81 GLY A O 1
ATOM 612 N N . TRP A 1 82 ? -1.409 -13.265 -0.203 1.00 76.38 82 TRP A N 1
ATOM 613 C CA . TRP A 1 82 ? -2.342 -14.194 0.443 1.00 76.38 82 TRP A CA 1
ATOM 614 C C . TRP A 1 82 ? -3.369 -13.473 1.321 1.00 76.38 82 TRP A C 1
ATOM 616 O O . TRP A 1 82 ? -4.568 -13.682 1.163 1.00 76.38 82 TRP A O 1
ATOM 626 N N . GLN A 1 83 ? -2.915 -12.573 2.200 1.00 73.69 83 GLN A N 1
ATOM 627 C CA . GLN A 1 83 ? -3.815 -11.799 3.066 1.00 73.69 83 GLN A CA 1
ATOM 628 C C . GLN A 1 83 ? -4.798 -10.949 2.256 1.00 73.69 83 GLN A C 1
ATOM 630 O O . GLN A 1 83 ? -5.944 -10.758 2.653 1.00 73.69 83 GLN A O 1
ATOM 635 N N . MET A 1 84 ? -4.358 -10.435 1.108 1.00 74.88 84 MET A N 1
ATOM 636 C CA . MET A 1 84 ? -5.198 -9.620 0.235 1.00 74.88 84 MET A CA 1
ATOM 637 C C . MET A 1 84 ? -6.197 -10.459 -0.556 1.00 74.88 84 MET A C 1
ATOM 639 O O . MET A 1 84 ? -7.340 -10.038 -0.711 1.00 74.88 84 MET A O 1
ATOM 643 N N . HIS A 1 85 ? -5.802 -11.652 -0.998 1.00 78.12 85 HIS A N 1
ATOM 644 C CA . HIS A 1 85 ? -6.715 -12.610 -1.609 1.00 78.12 85 HIS A CA 1
ATOM 645 C C . HIS A 1 85 ? -7.818 -13.034 -0.627 1.00 78.12 85 HIS A C 1
ATOM 647 O O . HIS A 1 85 ? -8.996 -12.919 -0.953 1.00 78.12 85 HIS A O 1
ATOM 653 N N . GLU A 1 86 ? -7.447 -13.399 0.603 1.00 78.81 86 GLU A N 1
ATOM 654 C CA . GLU A 1 86 ? -8.389 -13.763 1.670 1.00 78.81 86 GLU A CA 1
ATOM 655 C C . GLU A 1 86 ? -9.336 -12.600 2.021 1.00 78.81 86 GLU A C 1
ATOM 657 O O . GLU A 1 86 ? -10.539 -12.795 2.197 1.00 78.81 86 GLU A O 1
ATOM 662 N N . TYR A 1 87 ? -8.824 -11.362 2.043 1.00 75.94 87 TYR A N 1
ATOM 663 C CA . TYR A 1 87 ? -9.645 -10.166 2.249 1.00 75.94 87 TYR A CA 1
ATOM 664 C C . TYR A 1 87 ? -10.690 -9.967 1.139 1.00 75.94 87 TYR A C 1
ATOM 666 O O . TYR A 1 87 ? -11.849 -9.669 1.437 1.00 75.94 87 TYR A O 1
ATOM 674 N N . VAL A 1 88 ? -10.307 -10.147 -0.132 1.00 77.88 88 VAL A N 1
ATOM 675 C CA . VAL A 1 88 ? -11.221 -10.033 -1.285 1.00 77.88 88 VAL A CA 1
ATOM 676 C C . VAL A 1 88 ? -12.276 -11.130 -1.266 1.00 77.88 88 VAL A C 1
ATOM 678 O O . VAL A 1 88 ? -13.456 -10.824 -1.435 1.00 77.88 88 VAL A O 1
ATOM 681 N N . GLU A 1 89 ? -11.888 -12.380 -1.001 1.00 81.31 89 GLU A N 1
ATOM 682 C CA . GLU A 1 89 ? -12.836 -13.494 -0.898 1.00 81.31 89 GLU A CA 1
ATOM 683 C C . GLU A 1 89 ? -13.842 -13.282 0.239 1.00 81.31 89 GLU A C 1
ATOM 685 O O . GLU A 1 89 ? -15.047 -13.460 0.045 1.00 81.31 89 GLU A O 1
ATOM 690 N N . MET A 1 90 ? -13.377 -12.823 1.407 1.00 77.62 90 MET A N 1
ATOM 691 C CA . MET A 1 90 ? -14.247 -12.539 2.551 1.00 77.62 90 MET A CA 1
ATOM 692 C C . MET A 1 90 ? -15.241 -11.406 2.254 1.00 77.62 90 MET A C 1
ATOM 694 O O . MET A 1 90 ? -16.382 -11.437 2.721 1.00 77.62 90 MET A O 1
ATOM 698 N N . LYS A 1 91 ? -14.822 -10.399 1.480 1.00 75.38 91 LYS A N 1
ATOM 699 C CA . LYS A 1 91 ? -15.634 -9.219 1.150 1.00 75.38 91 LYS A CA 1
ATOM 700 C C . LYS A 1 91 ? -16.449 -9.352 -0.142 1.00 75.38 91 LYS A C 1
ATOM 702 O O . LYS A 1 91 ? -17.313 -8.507 -0.364 1.00 75.38 91 LYS A O 1
ATOM 707 N N . LYS A 1 92 ? -16.231 -10.403 -0.944 1.00 75.31 92 LYS A N 1
ATOM 708 C CA . LYS A 1 92 ? -16.836 -10.610 -2.278 1.00 75.31 92 LYS A CA 1
ATOM 709 C C . LYS A 1 92 ? -16.664 -9.399 -3.209 1.00 75.31 92 LYS A C 1
ATOM 711 O O . LYS A 1 92 ? -17.626 -8.970 -3.848 1.00 75.31 92 LYS A O 1
ATOM 716 N N . LEU A 1 93 ? -15.460 -8.827 -3.208 1.00 62.28 93 LEU A N 1
ATOM 717 C CA . LEU A 1 93 ? -15.078 -7.683 -4.047 1.00 62.28 93 LEU A CA 1
ATOM 718 C C . LEU A 1 93 ? -14.740 -8.089 -5.485 1.00 62.28 93 LEU A C 1
ATOM 720 O O . LEU A 1 93 ? -14.327 -9.251 -5.693 1.00 62.28 93 LEU A O 1
#

Radius of gyration: 13.68 Å; chains: 1; bounding box: 28×42×25 Å

Secondary structure (DSSP, 8-state):
---------HHHHHHHHHHHTTS-HHHHHHHHHHHHT-SS--HHHHHHHHHHHHHHTPPPPHHHHHHHGGGGGSGGGHHHHHHHHHHHHHHT-

Organism: Quercus suber (NCBI:txid58331)